Protein AF-A0A142X3Z2-F1 (afdb_monomer)

Structure (mmCIF, N/CA/C/O backbone):
data_AF-A0A142X3Z2-F1
#
_en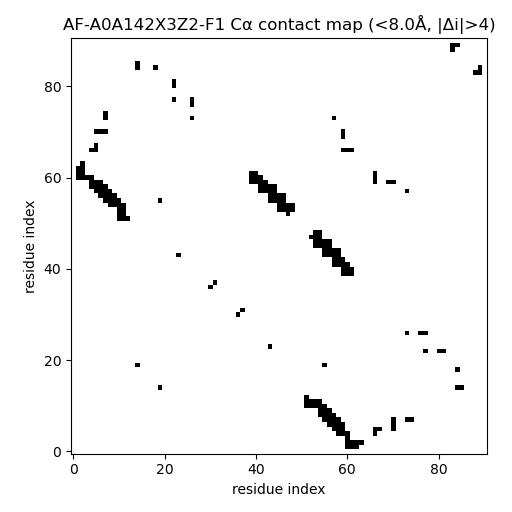try.id   AF-A0A142X3Z2-F1
#
loop_
_atom_site.group_PDB
_atom_site.id
_atom_site.type_symbol
_atom_site.label_atom_id
_atom_site.label_alt_id
_atom_site.label_comp_id
_atom_site.label_asym_id
_atom_site.label_entity_id
_atom_site.label_seq_id
_atom_site.pdbx_PDB_ins_code
_atom_site.Cartn_x
_atom_site.Cartn_y
_atom_site.Cartn_z
_atom_site.occupancy
_atom_site.B_iso_or_equiv
_atom_site.auth_seq_id
_atom_site.auth_comp_id
_atom_site.auth_asym_id
_atom_site.auth_atom_id
_atom_site.pdbx_PDB_model_num
ATOM 1 N N . MET A 1 1 ? 16.341 -13.805 -8.652 1.00 42.88 1 MET A N 1
ATOM 2 C CA . MET A 1 1 ? 16.180 -13.509 -7.210 1.00 42.88 1 MET A CA 1
ATOM 3 C C . MET A 1 1 ? 15.748 -12.055 -7.075 1.00 42.88 1 MET A C 1
ATOM 5 O O . MET A 1 1 ? 16.576 -11.179 -7.265 1.00 42.88 1 MET A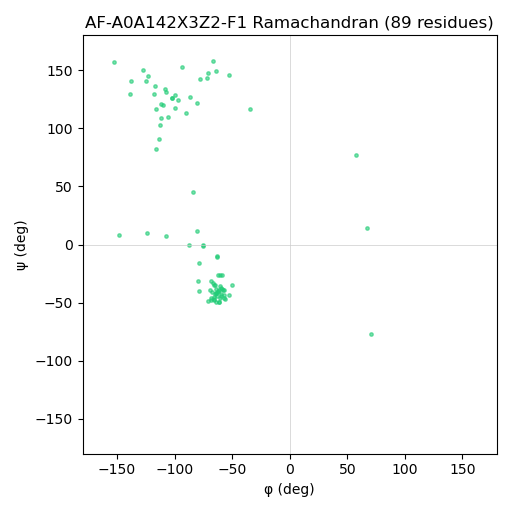 O 1
ATOM 9 N N . GLY A 1 2 ? 14.455 -11.786 -6.869 1.00 42.66 2 GLY A N 1
ATOM 10 C CA . GLY A 1 2 ? 13.966 -10.424 -6.612 1.00 42.66 2 GLY A CA 1
ATOM 11 C C . GLY A 1 2 ? 14.198 -10.071 -5.144 1.00 42.66 2 GLY A C 1
ATOM 12 O O . GLY A 1 2 ? 13.772 -10.825 -4.271 1.00 42.66 2 GLY A O 1
ATOM 13 N N . S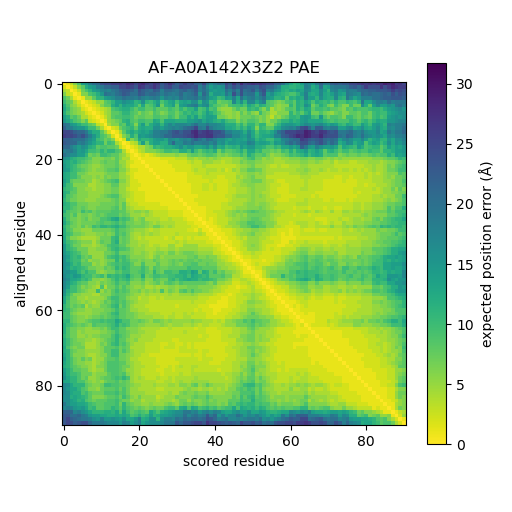ER A 1 3 ? 14.936 -8.996 -4.875 1.00 49.12 3 SER A N 1
ATOM 14 C CA . SER A 1 3 ? 15.327 -8.592 -3.524 1.00 49.12 3 SER A CA 1
ATOM 15 C C . SER A 1 3 ? 14.187 -7.887 -2.768 1.00 49.12 3 SER A C 1
ATOM 17 O O . SER A 1 3 ? 13.393 -7.144 -3.336 1.00 49.12 3 SER A O 1
ATOM 19 N N . CYS A 1 4 ? 14.131 -8.201 -1.469 1.00 48.88 4 CYS A N 1
ATOM 20 C CA . CYS A 1 4 ? 13.194 -7.807 -0.404 1.00 48.88 4 CYS A CA 1
ATOM 21 C C . CYS A 1 4 ? 12.645 -6.365 -0.531 1.00 48.88 4 CYS A C 1
ATOM 23 O O . CYS A 1 4 ? 13.417 -5.411 -0.582 1.00 48.88 4 CYS A O 1
ATOM 25 N N . THR A 1 5 ? 11.334 -6.157 -0.713 1.00 53.12 5 THR A N 1
ATOM 26 C CA . THR A 1 5 ? 10.211 -6.218 0.257 1.00 53.12 5 THR A CA 1
ATOM 27 C C . THR A 1 5 ? 10.364 -5.271 1.450 1.00 53.12 5 THR A C 1
ATOM 29 O O . THR A 1 5 ? 10.643 -5.690 2.571 1.00 53.12 5 THR A O 1
ATOM 32 N N . ARG A 1 6 ? 10.107 -3.973 1.249 1.00 56.97 6 ARG A N 1
ATOM 33 C CA . ARG A 1 6 ? 9.838 -3.078 2.381 1.00 56.97 6 ARG A CA 1
ATOM 34 C C . ARG A 1 6 ? 8.351 -3.133 2.710 1.00 56.97 6 ARG A C 1
ATOM 36 O O . ARG A 1 6 ? 7.504 -2.956 1.837 1.00 56.97 6 ARG A O 1
ATOM 43 N N . VAL A 1 7 ? 8.056 -3.410 3.975 1.00 61.81 7 VAL A N 1
ATOM 44 C CA . VAL A 1 7 ? 6.692 -3.509 4.490 1.00 61.81 7 VAL A CA 1
ATOM 45 C C . VAL A 1 7 ? 6.335 -2.201 5.181 1.00 61.81 7 VAL A C 1
ATOM 47 O O . VAL A 1 7 ? 6.958 -1.834 6.176 1.00 61.81 7 VAL A O 1
ATOM 50 N N . VAL A 1 8 ? 5.333 -1.492 4.666 1.00 65.62 8 VAL A N 1
ATOM 51 C CA . VAL A 1 8 ? 4.735 -0.357 5.383 1.00 65.62 8 VAL A CA 1
ATOM 52 C C . VAL A 1 8 ? 3.587 -0.896 6.221 1.00 65.62 8 VAL A C 1
ATOM 54 O O . VAL A 1 8 ? 2.604 -1.361 5.651 1.00 65.62 8 VAL A O 1
ATOM 57 N N . SER A 1 9 ? 3.721 -0.844 7.549 1.00 66.44 9 SER A N 1
ATOM 58 C CA . SER A 1 9 ? 2.696 -1.304 8.490 1.00 66.44 9 SER A CA 1
ATOM 59 C C . SER A 1 9 ? 2.002 -0.132 9.178 1.00 66.44 9 SER A C 1
ATOM 61 O O . SER A 1 9 ? 2.676 0.736 9.731 1.00 66.44 9 SER A O 1
ATOM 63 N N . VAL A 1 10 ? 0.668 -0.130 9.199 1.00 64.69 10 VAL A N 1
ATOM 64 C CA . VAL A 1 10 ? -0.129 0.828 9.985 1.00 64.69 10 VAL A CA 1
ATOM 65 C C . VAL A 1 10 ? -0.850 0.108 11.112 1.00 64.69 10 VAL A C 1
ATOM 67 O O . VAL A 1 10 ? -1.627 -0.813 10.861 1.00 64.69 10 VAL A O 1
ATOM 70 N N . GLY A 1 11 ? -0.570 0.538 12.345 1.00 56.03 11 GLY A N 1
ATOM 71 C CA . GLY A 1 11 ? -1.219 0.064 13.567 1.00 56.03 11 GLY A CA 1
ATOM 72 C C . GLY A 1 11 ? -2.662 0.542 13.702 1.00 56.03 11 GLY A C 1
ATOM 73 O O . GLY A 1 11 ? -3.010 1.636 13.260 1.00 56.03 11 GLY A O 1
ATOM 74 N N . ARG A 1 12 ? -3.493 -0.294 14.330 1.00 63.28 12 ARG A N 1
ATOM 75 C CA . ARG A 1 12 ? -4.937 -0.103 14.543 1.00 63.28 12 ARG A CA 1
ATOM 76 C C . ARG A 1 12 ? -5.290 0.823 15.721 1.00 63.28 12 ARG A C 1
ATOM 78 O O . ARG A 1 12 ? -6.453 0.891 16.096 1.00 63.28 12 ARG A O 1
ATOM 85 N N . GLU A 1 13 ? -4.332 1.549 16.301 1.00 54.88 13 GLU A N 1
ATOM 86 C CA . GLU A 1 13 ? -4.527 2.244 17.589 1.00 54.88 13 GLU A CA 1
ATOM 87 C C . GLU A 1 13 ? -5.598 3.359 17.604 1.00 54.88 13 GLU A C 1
ATOM 89 O O . GLU A 1 13 ? -5.963 3.784 18.695 1.00 54.88 13 GLU A O 1
ATOM 94 N N . SER A 1 14 ? -6.174 3.817 16.476 1.00 50.34 14 SER A N 1
ATOM 95 C CA . SER A 1 14 ? -7.179 4.903 16.546 1.00 50.34 14 SER A CA 1
ATOM 96 C C . SER A 1 14 ? -8.325 4.972 15.524 1.00 50.34 14 SER A C 1
ATOM 98 O O . SER A 1 14 ? -9.066 5.951 15.557 1.00 50.34 14 SER A O 1
ATOM 100 N N . THR A 1 15 ? -8.574 4.004 14.632 1.00 48.75 15 THR A N 1
ATOM 101 C CA . THR A 1 15 ? -9.642 4.194 13.617 1.00 48.75 15 THR A CA 1
ATOM 102 C C . THR A 1 15 ? -10.520 2.963 13.371 1.00 48.75 15 THR A C 1
ATOM 104 O O . THR A 1 15 ? -10.080 1.815 13.397 1.00 48.75 15 THR A O 1
ATOM 107 N N . ARG A 1 16 ? -11.823 3.217 13.193 1.00 53.88 16 ARG A N 1
ATOM 108 C CA . ARG A 1 16 ? -12.888 2.228 12.964 1.00 53.88 16 ARG A CA 1
ATOM 109 C C . ARG A 1 16 ? -12.525 1.292 11.801 1.00 53.88 16 ARG A C 1
ATOM 111 O O . ARG A 1 16 ? -11.898 1.709 10.832 1.00 53.88 16 ARG A O 1
ATOM 118 N N . VAL A 1 17 ? -12.944 0.027 11.887 1.00 49.03 17 VAL A N 1
ATOM 119 C CA . VAL A 1 17 ? -12.635 -1.048 10.916 1.00 49.03 17 VAL A CA 1
ATOM 120 C C . VAL A 1 17 ? -12.915 -0.642 9.457 1.00 49.03 17 VAL A C 1
ATOM 122 O O . VAL A 1 17 ? -12.160 -1.018 8.557 1.00 49.03 17 VAL A O 1
ATOM 125 N N . ASP A 1 18 ? -13.949 0.168 9.220 1.00 57.06 18 ASP A N 1
ATOM 126 C CA . ASP A 1 18 ? -14.347 0.621 7.880 1.00 57.06 18 ASP A CA 1
ATOM 127 C C . ASP A 1 18 ? -13.336 1.573 7.229 1.00 57.06 18 ASP A C 1
ATOM 129 O O . ASP A 1 18 ? -13.127 1.533 6.013 1.00 57.06 18 ASP A O 1
ATOM 133 N N . SER A 1 19 ? -12.631 2.366 8.035 1.00 64.31 19 SER A N 1
ATOM 134 C CA . SER A 1 19 ? -11.672 3.359 7.554 1.00 64.31 19 SER A CA 1
ATOM 135 C C . SER A 1 19 ? -10.459 2.720 6.874 1.00 64.31 19 SER A C 1
ATOM 137 O O . SER A 1 19 ? -9.935 3.247 5.893 1.00 64.31 19 SER A O 1
ATOM 139 N N . TYR A 1 20 ? -10.044 1.538 7.330 1.00 65.94 20 TYR A N 1
ATOM 140 C CA . TYR A 1 20 ? -8.898 0.838 6.756 1.00 65.94 20 TYR A CA 1
ATOM 141 C C . TYR A 1 20 ? -9.231 0.117 5.453 1.00 65.94 20 TYR A C 1
ATOM 143 O O . TYR A 1 20 ? -8.461 0.190 4.499 1.00 65.94 20 TYR A O 1
ATOM 151 N N . ARG A 1 21 ? -10.402 -0.524 5.352 1.00 72.00 21 ARG A N 1
ATOM 152 C CA . ARG A 1 21 ? -10.863 -1.104 4.076 1.00 72.00 21 ARG A CA 1
ATOM 153 C C . ARG A 1 21 ? -10.986 -0.030 2.998 1.00 72.00 21 ARG A C 1
ATOM 155 O O . ARG A 1 21 ? -10.656 -0.276 1.836 1.00 72.00 21 ARG A O 1
ATOM 162 N N . LEU A 1 22 ? -11.427 1.165 3.387 1.00 76.50 22 LEU A N 1
ATOM 163 C CA . LEU A 1 22 ? -11.471 2.312 2.496 1.00 76.50 22 LEU A CA 1
ATOM 164 C C . LEU A 1 22 ? -10.068 2.770 2.073 1.00 76.50 22 LEU A C 1
ATOM 166 O O . LEU A 1 22 ? -9.846 2.956 0.878 1.00 76.50 22 LEU A O 1
ATOM 170 N N . ALA A 1 23 ? -9.118 2.874 3.008 1.00 74.88 23 ALA A N 1
ATOM 171 C CA . ALA A 1 23 ? -7.721 3.184 2.693 1.00 74.88 23 ALA A CA 1
ATOM 172 C C . ALA A 1 23 ? -7.101 2.156 1.722 1.00 74.88 23 ALA A C 1
ATOM 174 O O . ALA A 1 23 ? -6.421 2.539 0.774 1.00 74.88 23 ALA A O 1
ATOM 175 N N . PHE A 1 24 ? -7.409 0.859 1.869 1.00 77.88 24 PHE A N 1
ATOM 176 C CA . PHE A 1 24 ? -6.974 -0.185 0.923 1.00 77.88 24 PHE A CA 1
ATOM 177 C C . PHE A 1 24 ? -7.525 0.041 -0.474 1.00 77.88 24 PHE A C 1
ATOM 179 O O . PHE A 1 24 ? -6.785 -0.005 -1.452 1.00 77.88 24 PHE A O 1
ATOM 186 N N . ARG A 1 25 ? -8.834 0.286 -0.576 1.00 82.50 25 ARG A N 1
ATOM 187 C CA . ARG A 1 25 ? -9.485 0.532 -1.866 1.00 82.50 25 ARG A CA 1
ATOM 188 C C . ARG A 1 25 ? -8.924 1.780 -2.541 1.00 82.50 25 ARG A C 1
ATOM 190 O O . ARG A 1 25 ? -8.722 1.766 -3.752 1.00 82.50 25 ARG A O 1
ATOM 197 N N . ARG A 1 26 ? -8.655 2.840 -1.776 1.00 83.81 26 ARG A N 1
ATOM 198 C CA . ARG A 1 26 ? -8.049 4.079 -2.281 1.00 83.81 26 ARG A CA 1
ATOM 199 C C . ARG A 1 26 ? -6.622 3.850 -2.765 1.00 83.81 26 ARG A C 1
ATOM 201 O O . ARG A 1 26 ? -6.322 4.213 -3.897 1.00 83.81 26 ARG A O 1
ATOM 208 N N . LEU A 1 27 ? -5.791 3.170 -1.976 1.00 84.75 27 LEU A N 1
ATOM 209 C CA . LEU A 1 27 ? -4.429 2.823 -2.374 1.00 84.75 27 LEU A CA 1
ATOM 210 C C . LEU A 1 27 ? -4.412 1.939 -3.629 1.00 84.75 27 LEU A C 1
ATOM 212 O O . LEU A 1 27 ? -3.675 2.228 -4.566 1.00 84.75 27 LEU A O 1
ATOM 216 N N . ALA A 1 28 ? -5.258 0.908 -3.686 1.00 86.19 28 ALA A N 1
ATOM 217 C CA . ALA A 1 28 ? -5.368 0.034 -4.851 1.00 86.19 28 ALA A CA 1
ATOM 218 C C . ALA A 1 28 ? -5.771 0.811 -6.115 1.00 86.19 28 ALA A C 1
ATOM 220 O O . ALA A 1 28 ? -5.173 0.615 -7.169 1.00 86.19 28 ALA A O 1
ATOM 221 N N . ARG A 1 29 ? -6.731 1.742 -6.009 1.00 88.50 29 ARG A N 1
ATOM 222 C CA . ARG A 1 29 ? -7.110 2.635 -7.117 1.00 88.50 29 ARG A CA 1
ATOM 223 C C . ARG A 1 29 ? -5.972 3.572 -7.523 1.00 88.50 29 ARG A C 1
ATOM 225 O O . ARG A 1 29 ? -5.751 3.765 -8.711 1.00 88.50 29 ARG A O 1
ATOM 232 N N . ALA A 1 30 ? -5.248 4.133 -6.558 1.00 86.56 30 ALA A N 1
ATOM 233 C CA . ALA A 1 30 ? -4.124 5.026 -6.822 1.00 86.56 30 ALA A CA 1
ATOM 234 C C . ALA A 1 30 ? -2.951 4.306 -7.511 1.00 86.56 30 ALA A C 1
ATOM 236 O O . ALA A 1 30 ? -2.292 4.902 -8.358 1.00 86.56 30 ALA A O 1
ATOM 237 N N . ILE A 1 31 ? -2.719 3.030 -7.181 1.00 87.44 31 ILE A N 1
ATOM 238 C CA . ILE A 1 31 ? -1.765 2.161 -7.884 1.00 87.44 31 ILE A CA 1
ATOM 239 C C . ILE A 1 31 ? -2.278 1.846 -9.295 1.00 87.44 31 ILE A C 1
ATOM 241 O O . ILE A 1 31 ? -1.538 2.001 -10.257 1.00 87.44 31 ILE A O 1
ATOM 245 N N . ALA A 1 32 ? -3.550 1.460 -9.438 1.00 87.50 32 ALA A N 1
ATOM 246 C CA . ALA A 1 32 ? -4.146 1.134 -10.737 1.00 87.50 32 ALA A CA 1
ATOM 247 C C . ALA A 1 32 ? -4.169 2.324 -11.716 1.00 87.50 32 ALA A C 1
ATOM 249 O O . ALA A 1 32 ? -4.138 2.125 -12.925 1.00 87.50 32 ALA A O 1
ATOM 250 N N . ALA A 1 33 ? -4.191 3.559 -11.206 1.00 90.00 33 ALA A N 1
ATOM 251 C CA . ALA A 1 33 ? -4.107 4.780 -12.006 1.00 90.00 33 ALA A CA 1
ATOM 252 C C . ALA A 1 33 ? -2.690 5.090 -12.535 1.00 90.00 33 ALA A C 1
ATOM 254 O O . ALA A 1 33 ? -2.512 6.104 -13.207 1.00 90.00 33 ALA A O 1
ATOM 255 N N . ARG A 1 34 ? -1.689 4.257 -12.220 1.00 88.56 34 ARG A N 1
ATOM 256 C CA . ARG A 1 34 ? -0.283 4.428 -12.610 1.00 88.56 34 ARG A CA 1
ATOM 257 C C . ARG A 1 34 ? 0.154 3.283 -13.524 1.00 88.56 34 ARG A C 1
ATOM 259 O O . ARG A 1 34 ? 0.732 2.305 -13.040 1.00 88.56 34 ARG A O 1
ATOM 266 N N . PRO A 1 35 ? -0.148 3.356 -14.834 1.00 88.94 35 PRO A N 1
ATOM 267 C CA . PRO A 1 35 ? 0.221 2.310 -15.787 1.00 88.94 35 PRO A CA 1
ATOM 268 C C . PRO A 1 35 ? 1.735 2.070 -15.836 1.00 88.94 35 PRO A C 1
ATOM 270 O O . PRO A 1 35 ? 2.164 0.949 -16.092 1.00 88.94 35 PRO A O 1
ATOM 273 N N . GLU A 1 36 ? 2.547 3.077 -15.504 1.00 90.12 36 GLU A N 1
ATOM 274 C CA . GLU A 1 36 ? 4.000 2.960 -15.387 1.00 90.12 36 GL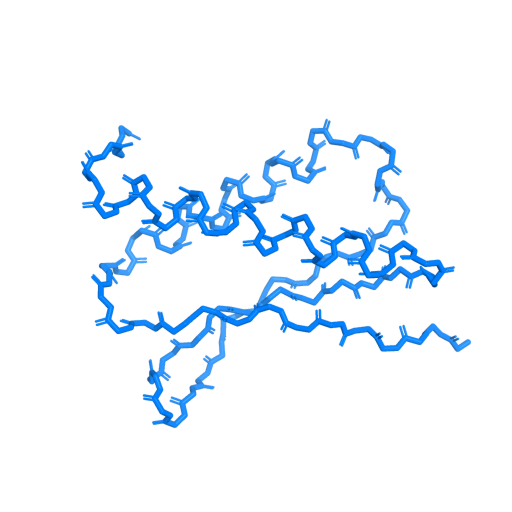U A CA 1
ATOM 275 C C . GLU A 1 36 ? 4.461 1.993 -14.279 1.00 90.12 36 GLU A C 1
ATOM 277 O O . GLU A 1 36 ? 5.637 1.652 -14.213 1.00 90.12 36 GLU A O 1
ATOM 282 N N . TRP A 1 37 ? 3.561 1.535 -13.401 1.00 88.75 37 TRP A N 1
ATOM 283 C CA . TRP A 1 37 ? 3.854 0.572 -12.331 1.00 88.75 37 TRP A CA 1
ATOM 284 C C . TRP A 1 37 ? 3.283 -0.824 -12.584 1.00 88.75 37 TRP A C 1
ATOM 286 O O . TRP A 1 37 ? 3.358 -1.674 -11.697 1.00 88.75 37 TRP A O 1
ATOM 296 N N . ALA A 1 38 ? 2.720 -1.078 -13.769 1.00 85.19 38 ALA A N 1
ATOM 297 C CA . ALA A 1 38 ? 2.029 -2.330 -14.084 1.00 85.19 38 ALA A CA 1
ATOM 298 C C . ALA A 1 38 ? 2.922 -3.583 -13.975 1.00 85.19 38 ALA A C 1
ATOM 300 O O . ALA A 1 38 ? 2.423 -4.677 -13.719 1.00 85.19 38 ALA A O 1
ATOM 301 N N . GLU A 1 39 ? 4.237 -3.430 -14.143 1.00 87.06 39 GLU A N 1
ATOM 302 C CA . GLU A 1 39 ? 5.218 -4.515 -14.019 1.00 87.06 39 GLU A CA 1
ATOM 303 C C . GLU A 1 39 ? 5.578 -4.870 -12.560 1.00 87.06 39 GLU A C 1
ATOM 305 O O . GLU A 1 39 ? 6.123 -5.946 -12.296 1.00 87.06 39 GLU A O 1
ATOM 310 N N . TYR A 1 40 ? 5.255 -4.003 -11.594 1.00 89.06 40 TYR A N 1
ATOM 311 C CA . TYR A 1 40 ? 5.560 -4.210 -10.177 1.00 89.06 40 TYR A CA 1
ATOM 312 C C . TYR A 1 40 ? 4.391 -4.860 -9.441 1.00 89.06 40 TYR A C 1
ATOM 314 O O . TYR A 1 40 ? 3.225 -4.689 -9.794 1.00 89.06 40 TYR A O 1
ATOM 322 N N . ARG A 1 41 ? 4.688 -5.599 -8.364 1.00 86.44 41 ARG A N 1
ATOM 323 C CA . ARG A 1 41 ? 3.638 -6.228 -7.548 1.00 86.44 41 ARG A CA 1
ATOM 324 C C . ARG A 1 41 ? 3.503 -5.537 -6.203 1.00 86.44 41 ARG A C 1
ATOM 326 O O . ARG A 1 41 ? 4.484 -5.326 -5.495 1.00 86.44 41 ARG A O 1
ATOM 333 N N . PHE A 1 42 ? 2.259 -5.266 -5.830 1.00 86.25 42 PHE A N 1
ATOM 334 C CA . PHE A 1 42 ? 1.884 -4.725 -4.531 1.00 86.25 42 PHE A CA 1
ATOM 335 C C . PHE A 1 42 ? 1.021 -5.761 -3.819 1.00 86.25 42 PHE A C 1
ATOM 337 O O . PHE A 1 42 ? -0.055 -6.111 -4.300 1.00 86.25 42 PHE A O 1
ATOM 344 N N . LEU A 1 43 ? 1.492 -6.275 -2.685 1.00 85.12 43 LEU A N 1
ATOM 345 C CA . LEU A 1 43 ? 0.725 -7.201 -1.857 1.00 85.12 43 LEU A CA 1
ATOM 346 C C . LEU A 1 43 ? 0.159 -6.444 -0.667 1.00 85.12 43 LEU A C 1
ATOM 348 O O . LEU A 1 43 ? 0.885 -5.798 0.083 1.00 85.12 43 LEU A O 1
ATOM 352 N N . LEU A 1 44 ? -1.149 -6.548 -0.509 1.00 80.56 44 LEU A N 1
ATOM 353 C CA . LEU A 1 44 ? -1.932 -5.872 0.507 1.00 80.56 44 LEU A CA 1
ATOM 354 C C . LEU A 1 44 ? -2.328 -6.917 1.556 1.00 80.56 44 LEU A C 1
ATOM 356 O O . LEU A 1 44 ? -3.116 -7.815 1.272 1.00 80.56 44 LEU A O 1
ATOM 360 N N . LEU A 1 45 ? -1.739 -6.831 2.747 1.00 77.94 45 LEU A N 1
ATOM 361 C CA . LEU A 1 45 ? -1.857 -7.825 3.812 1.00 77.94 45 LEU A CA 1
ATOM 362 C C . LEU A 1 45 ? -2.540 -7.224 5.041 1.00 77.94 45 LEU A C 1
ATOM 364 O O . LEU A 1 45 ? -2.198 -6.131 5.487 1.00 77.94 45 LEU A O 1
ATOM 368 N N . ASP A 1 46 ? -3.461 -7.978 5.627 1.00 78.38 46 ASP A N 1
ATOM 369 C CA . ASP A 1 46 ? -4.040 -7.700 6.939 1.00 78.38 46 ASP A CA 1
ATOM 370 C C . ASP A 1 46 ? -3.562 -8.796 7.900 1.00 78.38 46 ASP A C 1
ATOM 372 O O . ASP A 1 46 ? -3.955 -9.957 7.762 1.00 78.38 46 ASP A O 1
ATOM 376 N N . ARG A 1 47 ? -2.671 -8.449 8.836 1.00 74.50 47 ARG A N 1
ATOM 377 C CA . ARG A 1 47 ? -2.001 -9.413 9.725 1.00 74.50 47 ARG A CA 1
ATOM 378 C C . ARG A 1 47 ? -2.142 -9.030 11.201 1.00 74.50 47 ARG A C 1
ATOM 380 O O . ARG A 1 47 ? -2.196 -7.842 11.525 1.00 74.50 47 ARG A O 1
ATOM 3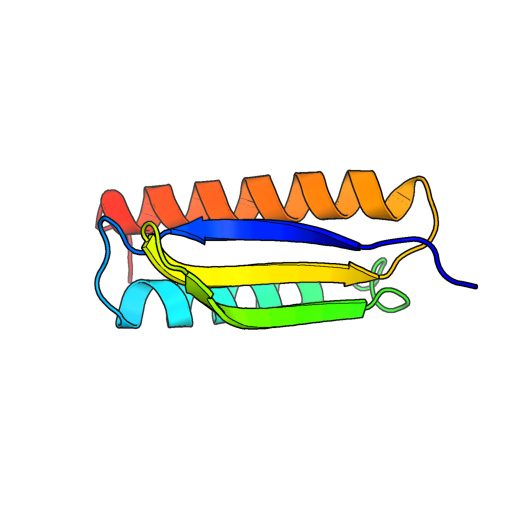87 N N . PRO A 1 48 ? -2.156 -10.006 12.122 1.00 76.56 48 PRO A N 1
ATOM 388 C CA . PRO A 1 48 ? -2.081 -9.715 13.548 1.00 76.56 48 PRO A CA 1
ATOM 389 C C . PRO A 1 48 ? -0.736 -9.062 13.915 1.00 76.56 48 PRO A C 1
ATOM 391 O O . PRO A 1 48 ? 0.298 -9.307 13.283 1.00 76.56 48 PRO A O 1
ATOM 394 N N . SER A 1 49 ? -0.762 -8.214 14.941 1.00 75.19 49 SER A N 1
ATOM 395 C CA . SER A 1 49 ? 0.405 -7.581 15.556 1.00 75.19 49 SE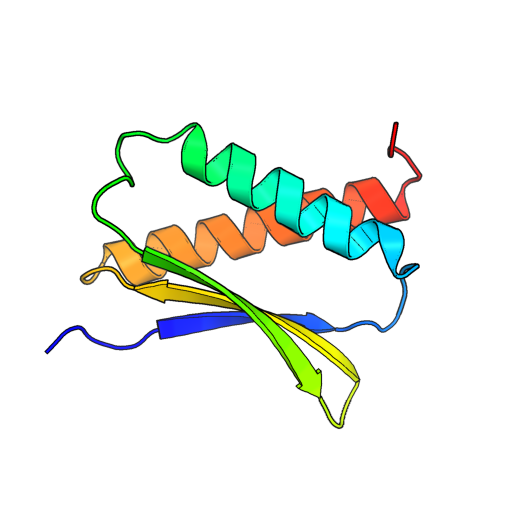R A CA 1
ATOM 396 C C . SER A 1 49 ? 0.232 -7.576 17.066 1.00 75.19 49 SER A C 1
ATOM 398 O O . SER A 1 49 ? -0.783 -7.101 17.561 1.00 75.19 49 SER A O 1
ATOM 400 N N . GLU A 1 50 ? 1.237 -8.046 17.797 1.00 75.19 50 GLU A N 1
ATOM 401 C CA . GLU A 1 50 ? 1.197 -8.102 19.264 1.00 75.19 50 GLU A CA 1
ATOM 402 C C . GLU A 1 50 ? 1.051 -6.714 19.896 1.00 75.19 50 GLU A C 1
ATOM 404 O O . GLU A 1 50 ? 0.289 -6.534 20.837 1.00 75.19 50 GLU A O 1
ATOM 409 N N . ARG A 1 51 ? 1.730 -5.709 19.330 1.00 72.81 51 ARG A N 1
ATOM 410 C CA . ARG A 1 51 ? 1.712 -4.334 19.842 1.00 72.81 51 ARG A CA 1
ATOM 411 C C . ARG A 1 51 ? 0.461 -3.548 19.442 1.00 72.81 51 ARG A C 1
ATOM 413 O O . ARG A 1 51 ? 0.037 -2.681 20.187 1.00 72.81 51 ARG A O 1
ATOM 420 N N . TRP A 1 52 ? -0.118 -3.833 18.275 1.00 65.31 52 TRP A N 1
ATOM 421 C CA . TRP A 1 52 ? -1.162 -2.989 17.668 1.00 65.31 52 TRP A CA 1
ATOM 422 C C . TRP A 1 52 ? -2.465 -3.746 17.362 1.00 65.31 52 TRP A C 1
ATOM 424 O O . TRP A 1 52 ? -3.327 -3.238 16.645 1.00 65.31 52 TRP A O 1
ATOM 434 N N . GLY A 1 53 ? -2.613 -4.985 17.835 1.00 74.44 53 GLY A N 1
ATOM 435 C CA . GLY A 1 53 ? -3.740 -5.876 17.548 1.00 74.44 53 GLY A CA 1
ATOM 436 C C . GLY A 1 53 ? -3.745 -6.397 16.106 1.00 74.44 53 GLY A C 1
ATOM 437 O O . GLY A 1 53 ? -3.376 -7.539 15.841 1.00 74.44 53 GLY A O 1
ATOM 438 N N . ARG A 1 54 ? -4.157 -5.563 15.145 1.00 71.12 54 ARG A N 1
ATOM 439 C CA . ARG A 1 54 ? -4.059 -5.854 13.701 1.00 71.12 54 ARG A CA 1
ATOM 440 C C . ARG A 1 54 ? -3.310 -4.730 13.006 1.00 71.12 54 ARG A C 1
ATOM 442 O O . ARG A 1 54 ? -3.510 -3.565 13.329 1.00 71.12 54 ARG A O 1
ATOM 449 N N . VAL A 1 55 ? -2.463 -5.083 12.050 1.00 71.50 55 VAL A N 1
ATOM 450 C CA . VAL A 1 55 ? -1.757 -4.127 11.202 1.00 71.50 55 VAL A CA 1
ATOM 451 C C . VAL A 1 55 ? -2.053 -4.417 9.749 1.00 71.50 55 VAL A C 1
ATOM 453 O O . VAL A 1 55 ? -2.153 -5.567 9.316 1.00 71.50 55 VAL A O 1
ATOM 456 N N . PHE A 1 56 ? -2.122 -3.340 8.990 1.00 74.69 56 PHE A N 1
ATOM 457 C CA . PHE A 1 56 ? -2.168 -3.412 7.548 1.00 74.69 56 PHE A CA 1
ATOM 458 C C . PHE A 1 56 ? -0.780 -3.209 6.988 1.00 74.69 56 PHE A C 1
ATOM 460 O O . PHE A 1 56 ? -0.147 -2.199 7.282 1.00 74.69 56 PHE A O 1
ATOM 467 N N . SER A 1 57 ? -0.332 -4.167 6.193 1.00 78.06 57 SER A N 1
ATOM 468 C CA . SER A 1 57 ? 1.000 -4.224 5.622 1.00 78.06 57 SER A CA 1
ATOM 469 C C . SER A 1 57 ? 0.911 -4.172 4.103 1.00 78.06 57 SER A C 1
ATOM 471 O O . SER A 1 57 ? 0.173 -4.943 3.498 1.00 78.06 57 SER A O 1
ATOM 473 N N . VAL A 1 58 ? 1.682 -3.288 3.476 1.00 80.50 58 VAL A N 1
ATOM 474 C CA . VAL A 1 58 ? 1.851 -3.281 2.017 1.00 80.50 58 VAL A CA 1
ATOM 475 C C . VAL A 1 58 ? 3.264 -3.735 1.695 1.00 80.50 58 VAL A C 1
ATOM 477 O O . VAL A 1 58 ? 4.221 -3.102 2.142 1.00 80.50 58 VAL A O 1
ATOM 480 N N . CYS A 1 59 ? 3.391 -4.824 0.940 1.00 84.06 59 CYS A N 1
ATOM 481 C CA . CYS A 1 59 ? 4.664 -5.307 0.418 1.00 84.06 59 CYS A CA 1
ATOM 482 C C . CYS A 1 59 ? 4.819 -4.864 -1.033 1.00 84.06 59 CYS A C 1
ATOM 484 O O . CYS A 1 59 ? 3.950 -5.132 -1.862 1.00 84.06 59 CYS A O 1
ATOM 486 N N . VAL A 1 60 ? 5.950 -4.240 -1.340 1.00 85.81 60 VAL A N 1
ATOM 487 C CA . VAL A 1 60 ? 6.324 -3.871 -2.706 1.00 8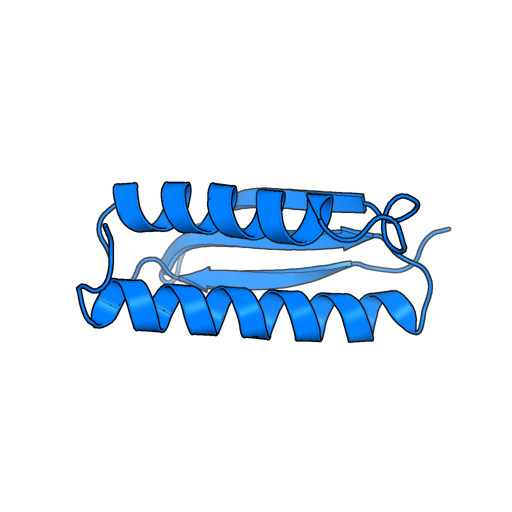5.81 60 VAL A CA 1
ATOM 488 C C . VAL A 1 60 ? 7.351 -4.868 -3.231 1.00 85.81 60 VAL A C 1
ATOM 490 O O . VAL A 1 60 ? 8.390 -5.074 -2.602 1.00 85.81 60 VAL A O 1
ATOM 493 N N . VAL A 1 61 ? 7.066 -5.459 -4.389 1.00 87.00 61 VAL A N 1
ATOM 494 C CA . VAL A 1 61 ? 7.982 -6.325 -5.134 1.00 87.00 61 VAL A CA 1
ATOM 495 C C . VAL A 1 61 ? 8.360 -5.607 -6.424 1.00 87.00 61 VAL A C 1
ATOM 497 O O . VAL A 1 61 ? 7.574 -5.547 -7.372 1.00 87.00 61 VAL A O 1
ATOM 500 N N . ALA A 1 62 ? 9.563 -5.043 -6.426 1.00 87.25 62 ALA A N 1
ATOM 501 C CA . ALA A 1 62 ? 10.149 -4.302 -7.535 1.00 87.25 62 ALA A CA 1
ATOM 502 C C . ALA A 1 62 ? 11.686 -4.405 -7.462 1.00 87.25 62 ALA A C 1
ATOM 504 O O . ALA A 1 62 ? 12.222 -4.667 -6.381 1.00 87.25 62 ALA A O 1
ATOM 505 N N . PRO A 1 63 ? 12.416 -4.212 -8.573 1.00 86.56 63 PRO A N 1
ATOM 506 C CA . PRO A 1 63 ? 13.870 -4.088 -8.535 1.00 86.56 63 PRO A CA 1
ATOM 507 C C . PRO A 1 63 ? 14.307 -2.807 -7.802 1.00 86.56 63 PRO A C 1
ATOM 509 O O . PRO A 1 63 ? 13.555 -1.836 -7.703 1.00 86.56 63 PRO A O 1
ATOM 512 N N . GLN A 1 64 ? 15.540 -2.781 -7.293 1.00 80.06 64 GLN A N 1
ATOM 513 C CA . GLN A 1 64 ? 16.14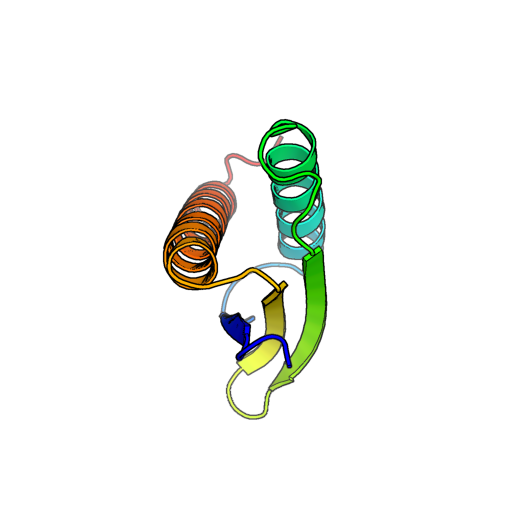9 -1.536 -6.810 1.00 80.06 64 GLN A CA 1
ATOM 514 C C . GLN A 1 64 ? 16.512 -0.630 -8.003 1.00 80.06 64 GLN A C 1
ATOM 516 O O . GLN A 1 64 ? 16.917 -1.160 -9.038 1.00 80.06 64 GLN A O 1
ATOM 521 N N . PRO A 1 65 ? 16.378 0.708 -7.893 1.00 85.88 65 PRO A N 1
ATOM 522 C CA . PRO A 1 65 ? 15.963 1.485 -6.712 1.00 85.88 65 PRO A CA 1
ATOM 523 C C . PRO A 1 65 ? 14.436 1.665 -6.570 1.00 85.88 65 PRO A C 1
ATOM 525 O O . PRO A 1 65 ? 13.959 2.299 -5.626 1.00 85.88 65 PRO A O 1
ATOM 528 N N . PHE A 1 66 ? 13.640 1.130 -7.502 1.00 86.69 66 PHE A N 1
ATOM 529 C CA . PHE A 1 66 ? 12.188 1.335 -7.535 1.00 86.69 66 PHE A CA 1
ATOM 530 C C . PHE A 1 66 ? 11.486 0.819 -6.281 1.00 86.69 66 PHE A C 1
ATOM 532 O O . PHE A 1 66 ? 10.557 1.464 -5.802 1.00 86.69 66 PHE A O 1
ATOM 539 N N . ALA A 1 67 ? 11.955 -0.287 -5.698 1.00 83.50 67 ALA A N 1
ATOM 540 C CA . ALA A 1 67 ? 11.421 -0.803 -4.439 1.00 83.50 67 ALA A CA 1
ATOM 541 C C . ALA A 1 67 ? 11.393 0.261 -3.328 1.00 83.50 67 ALA A C 1
ATOM 543 O O . ALA A 1 67 ? 10.388 0.385 -2.624 1.00 83.50 67 ALA A O 1
ATOM 544 N N . GLU A 1 68 ? 12.451 1.061 -3.182 1.00 83.25 68 GLU A N 1
ATOM 545 C CA . GLU A 1 68 ? 12.511 2.131 -2.185 1.00 83.25 68 GLU A CA 1
ATOM 546 C C . GLU A 1 68 ? 11.582 3.295 -2.541 1.00 83.25 68 GLU A C 1
ATOM 548 O O . GLU A 1 68 ? 10.770 3.717 -1.712 1.00 83.25 68 GLU A O 1
ATOM 553 N N . LEU A 1 69 ? 11.641 3.764 -3.790 1.00 87.19 69 LEU A N 1
ATOM 554 C CA . LEU A 1 69 ? 10.809 4.864 -4.280 1.00 87.19 69 LEU A CA 1
ATOM 555 C C . LEU A 1 69 ? 9.312 4.573 -4.095 1.00 87.19 69 LEU A C 1
ATOM 557 O O . LEU A 1 69 ? 8.563 5.405 -3.571 1.00 87.19 69 LEU A O 1
ATOM 561 N N . LEU A 1 70 ? 8.885 3.370 -4.476 1.00 86.56 70 LEU A N 1
ATOM 562 C CA . LEU A 1 70 ? 7.506 2.907 -4.359 1.00 86.56 70 LEU A CA 1
ATOM 563 C C . LEU A 1 70 ? 7.090 2.735 -2.899 1.00 86.56 70 LEU A C 1
ATOM 565 O O . LEU A 1 70 ? 6.000 3.155 -2.519 1.00 86.56 70 LEU A O 1
ATOM 569 N N . SER A 1 71 ? 7.963 2.192 -2.051 1.00 83.38 71 SER A N 1
ATOM 570 C CA . SER A 1 71 ? 7.675 2.042 -0.619 1.00 83.38 71 SER A CA 1
ATOM 571 C C . SER A 1 71 ? 7.497 3.394 0.076 1.00 83.38 71 SER A C 1
ATOM 573 O O . SER A 1 71 ? 6.572 3.575 0.870 1.00 83.38 71 SER A O 1
ATOM 575 N N . CYS A 1 72 ? 8.337 4.376 -0.260 1.00 84.88 72 CYS A N 1
ATOM 576 C CA . CYS A 1 72 ? 8.206 5.754 0.212 1.00 84.88 72 CYS A CA 1
ATOM 577 C C . CYS A 1 72 ? 6.920 6.414 -0.296 1.00 84.88 72 CYS A C 1
ATOM 579 O O . CYS A 1 72 ? 6.268 7.167 0.431 1.00 84.88 72 CYS A O 1
ATOM 581 N N . TRP A 1 73 ? 6.522 6.141 -1.539 1.00 88.12 73 TRP A N 1
ATOM 582 C CA . TRP A 1 73 ? 5.244 6.609 -2.064 1.00 88.12 73 TRP A CA 1
ATOM 583 C C . TRP A 1 73 ? 4.053 5.995 -1.321 1.00 88.12 73 TRP A C 1
ATOM 585 O O . TRP A 1 73 ? 3.212 6.747 -0.829 1.00 88.12 73 TRP A O 1
ATOM 595 N N . VAL A 1 74 ? 4.027 4.670 -1.142 1.00 84.56 74 VAL A N 1
ATOM 596 C CA . VAL A 1 74 ? 2.961 3.974 -0.405 1.00 84.56 74 VAL A CA 1
ATOM 597 C C . VAL A 1 74 ? 2.841 4.535 1.011 1.00 84.56 74 VAL A C 1
ATOM 599 O O . VAL A 1 74 ? 1.744 4.872 1.446 1.00 84.56 74 VAL A O 1
ATOM 602 N N . ALA A 1 75 ? 3.961 4.714 1.718 1.00 79.31 75 ALA A N 1
ATOM 603 C CA . ALA A 1 75 ? 3.952 5.289 3.061 1.00 79.31 75 ALA A CA 1
ATOM 604 C C . ALA A 1 75 ? 3.341 6.701 3.104 1.00 79.31 75 ALA A C 1
ATOM 606 O O . ALA A 1 75 ? 2.624 7.027 4.051 1.00 79.31 75 ALA A O 1
ATOM 607 N N . ARG A 1 76 ? 3.593 7.540 2.089 1.00 82.69 76 ARG A N 1
ATOM 608 C CA . ARG A 1 76 ? 3.004 8.886 1.993 1.00 82.69 76 ARG A CA 1
ATOM 609 C C . ARG A 1 76 ? 1.502 8.843 1.742 1.00 82.69 76 ARG A C 1
ATOM 611 O O . ARG A 1 76 ? 0.774 9.558 2.423 1.00 82.69 76 ARG A O 1
ATOM 618 N N . GLU A 1 77 ? 1.039 8.014 0.812 1.00 83.00 77 GLU A N 1
ATOM 619 C CA . GLU A 1 77 ? -0.394 7.901 0.506 1.00 83.00 77 GLU A CA 1
ATOM 620 C C . GLU A 1 77 ? -1.182 7.341 1.687 1.00 83.00 77 GLU A C 1
ATOM 622 O O . GLU A 1 77 ? -2.212 7.891 2.070 1.00 83.00 77 GLU A O 1
ATOM 627 N N . VAL A 1 78 ? -0.638 6.323 2.350 1.00 76.06 78 VAL A N 1
ATOM 628 C CA . VAL A 1 78 ? -1.243 5.749 3.550 1.00 76.06 78 VAL A CA 1
ATOM 629 C C . VAL A 1 78 ? -1.319 6.775 4.691 1.00 76.06 78 VAL A C 1
ATOM 631 O O . VAL A 1 78 ? -2.351 6.874 5.353 1.00 76.06 78 VAL A O 1
ATOM 634 N N . ARG A 1 79 ? -0.276 7.594 4.901 1.00 74.06 79 ARG A N 1
ATOM 635 C CA . ARG A 1 79 ? -0.317 8.703 5.876 1.00 74.06 79 ARG A CA 1
ATOM 636 C C . ARG A 1 79 ? -1.359 9.760 5.505 1.00 74.06 79 ARG A C 1
ATOM 638 O O . ARG A 1 79 ? -2.096 10.205 6.379 1.00 74.06 79 ARG A O 1
ATOM 645 N N . ARG A 1 80 ? -1.435 10.159 4.230 1.00 77.12 80 ARG A N 1
ATOM 646 C CA . ARG A 1 80 ? -2.425 11.136 3.738 1.00 77.12 80 ARG A CA 1
ATOM 647 C C . ARG A 1 80 ? -3.851 10.658 3.978 1.00 77.12 80 ARG A C 1
ATOM 649 O O . ARG A 1 80 ? -4.681 11.433 4.446 1.00 77.12 80 ARG A O 1
ATOM 656 N N . ASP A 1 81 ? -4.129 9.390 3.697 1.00 75.06 81 ASP A N 1
ATOM 657 C CA . ASP A 1 81 ? -5.451 8.822 3.938 1.00 75.06 81 ASP A CA 1
ATOM 658 C C . ASP A 1 81 ? -5.760 8.677 5.430 1.00 75.06 81 ASP A C 1
ATOM 660 O O . ASP A 1 81 ? -6.873 9.006 5.836 1.00 75.06 81 ASP A O 1
ATOM 664 N N . ALA A 1 82 ? -4.786 8.286 6.259 1.00 69.94 82 ALA A N 1
ATOM 665 C CA . ALA A 1 82 ? -4.960 8.268 7.711 1.00 69.94 82 ALA A CA 1
ATOM 666 C C . ALA A 1 82 ? -5.348 9.656 8.252 1.00 69.94 82 ALA A C 1
ATOM 668 O O . ALA A 1 82 ? -6.284 9.760 9.041 1.00 69.94 82 ALA A O 1
ATOM 669 N N . VAL A 1 83 ? -4.700 10.728 7.778 1.00 72.00 83 VAL A N 1
ATOM 670 C CA . VAL A 1 83 ? -5.058 12.111 8.140 1.00 72.00 83 VAL A CA 1
ATOM 671 C C . VAL A 1 83 ? -6.484 12.451 7.706 1.00 72.00 83 VAL A C 1
ATOM 673 O O . VAL A 1 83 ? -7.270 12.887 8.538 1.00 72.00 83 VAL A O 1
ATOM 676 N N . ARG A 1 84 ? -6.872 12.174 6.452 1.00 73.50 84 ARG A N 1
ATOM 677 C CA . ARG A 1 84 ? -8.247 12.427 5.969 1.00 73.50 84 ARG A CA 1
ATOM 678 C C . ARG A 1 84 ? -9.310 11.707 6.798 1.00 73.50 84 ARG A C 1
ATOM 680 O O . ARG A 1 84 ? -10.382 12.259 7.036 1.00 73.50 84 ARG A O 1
ATOM 687 N N . ILE A 1 85 ? -9.016 10.474 7.211 1.00 69.06 85 ILE A N 1
ATOM 688 C CA . ILE A 1 85 ? -9.887 9.669 8.071 1.00 69.06 85 ILE A CA 1
ATOM 689 C C . ILE A 1 85 ? -10.019 10.309 9.454 1.00 69.06 85 ILE A C 1
ATOM 691 O O . ILE A 1 85 ? -11.136 10.437 9.951 1.00 69.06 85 ILE A O 1
ATOM 695 N N . MET A 1 86 ? -8.904 10.722 10.061 1.00 64.00 86 MET A N 1
ATOM 696 C CA . MET A 1 86 ? -8.904 11.386 11.369 1.00 64.00 86 MET A CA 1
ATOM 697 C C . MET A 1 86 ? -9.619 12.742 11.332 1.00 64.00 86 MET A C 1
ATOM 699 O O . MET A 1 86 ? -10.313 13.093 12.278 1.00 64.00 86 MET A O 1
ATOM 703 N N . GLU A 1 87 ? -9.507 13.476 10.226 1.00 74.88 87 GLU A N 1
ATOM 704 C CA . GLU A 1 87 ? -10.179 14.763 10.009 1.00 74.88 87 GLU A CA 1
ATOM 705 C C . GLU A 1 87 ? -11.683 14.630 9.701 1.00 74.88 87 GLU A C 1
ATOM 707 O O . GLU A 1 87 ? -12.350 15.638 9.472 1.00 74.88 87 GLU A O 1
ATOM 712 N N . GLY A 1 88 ? -12.235 13.411 9.636 1.00 66.62 88 GLY A N 1
ATOM 713 C CA . GLY A 1 88 ? -13.644 13.188 9.294 1.00 66.62 88 GLY A CA 1
ATOM 714 C C . GLY A 1 88 ? -14.001 13.560 7.849 1.00 66.62 88 GLY A C 1
ATOM 715 O O . GLY A 1 88 ? -15.175 13.634 7.499 1.00 66.62 88 GLY A O 1
ATOM 716 N N . ARG A 1 89 ? -13.004 13.760 6.977 1.00 60.34 89 ARG A N 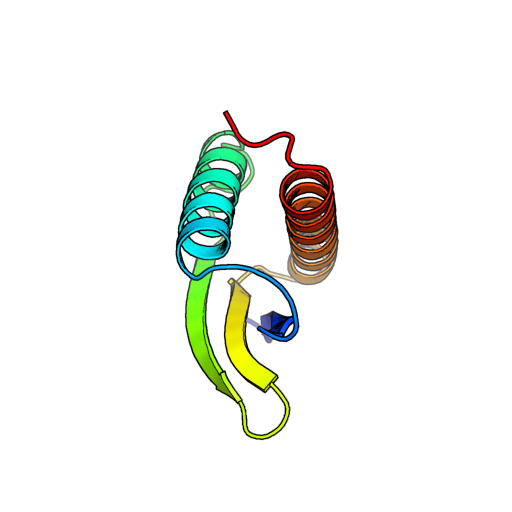1
ATOM 717 C CA . ARG A 1 89 ? -13.168 14.108 5.553 1.00 60.34 89 ARG A CA 1
ATOM 718 C C . ARG A 1 89 ? -13.388 12.863 4.693 1.00 60.34 89 ARG A C 1
ATOM 720 O O . ARG A 1 89 ? -12.751 12.672 3.653 1.00 60.34 89 ARG A O 1
ATOM 727 N N . VAL A 1 90 ? -14.249 11.968 5.166 1.00 60.09 90 VAL A N 1
ATOM 728 C CA . VAL A 1 90 ? -14.553 10.697 4.510 1.00 60.09 90 VAL A CA 1
ATOM 729 C C . VAL A 1 90 ? -15.999 10.733 4.033 1.00 60.09 90 VAL A C 1
ATOM 731 O O . VAL A 1 90 ? -16.905 10.393 4.786 1.00 60.09 90 VAL A O 1
ATOM 734 N N . SER A 1 91 ? -16.192 11.196 2.796 1.00 54.03 91 SER A N 1
ATOM 735 C CA . SER A 1 91 ? -17.424 10.990 2.022 1.00 54.03 91 SER A CA 1
ATOM 736 C C . SER A 1 91 ? -17.501 9.571 1.468 1.00 54.03 91 SER A C 1
ATOM 738 O O . SER A 1 91 ? -16.429 9.019 1.106 1.00 54.03 91 SER A O 1
#

pLDDT: mean 74.43, std 12.66, range [42.66, 90.12]

Secondary structure (DSSP, 8-state):
------EEEEE-SS--HHHHHHHHHHHHHHHHT-GGGTTSEEEEEEEEETTTEEEEEEEEE--TTHHHHHHHHHHHHHHHHHHHHHTT---

Solvent-accessible surface area (backbone atoms only — not comparable to full-atom values): 5390 Å² total; per-residue (Å²): 136,87,62,87,57,53,68,50,70,48,66,48,85,83,66,61,77,67,60,54,59,49,46,50,54,50,52,52,50,59,52,69,74,36,72,93,48,70,91,46,47,76,46,83,43,82,43,80,33,94,90,38,58,43,27,42,31,40,34,35,48,38,60,86,69,52,30,58,57,51,42,56,47,51,49,50,53,54,50,54,47,51,49,36,56,74,70,65,68,68,131

Foldseek 3Di:
DFDDWDKDKDAPQDADPVLVVVLVVVLVVVCVVCPVCVPKDWDWDWAQDPVRGIIIIITIGDHPPVRVVVSVVSNVSSVVSVVCRVVVVDD

Radius of gyration: 13.45 Å; Cα contacts (8 Å, |Δi|>4): 104; chains: 1; bounding box: 34×28×36 Å

Nearest PDB structures (foldseek):
  6gyz-assembly1_B  TM=5.829E-01  e=1.651E-02  Staphylococcus aureus
  6nuk-assembly1_A  TM=6.582E-01  e=3.554E-01  synthetic construct
  2n76-assembly1_A  TM=6.430E-01  e=6.176E-01  synthetic construct
  3l7p-assembly1_E  TM=5.502E-01  e=3.445E+00  Streptococcus mutans
  3dtz-assembly1_C  TM=4.822E-01  e=2.534E+00  Thermoplasma acidophilum

Mean predicted aligned error: 7.45 Å

Sequence (91 aa):
MGSCTRVVSVGRESTRVDSYRLAFRRLARAIAARPEWAEYRFLLLDRPSERWGRVFSVCVVAPQPFAELLSCWVAREVRRDAVRIMEGRVS